Protein AF-A0A8T1S411-F1 (afdb_monomer_lite)

Foldseek 3Di:
DDPPDDPVNVVVCCCVPPVVVVVVVVVVVVVVVPVVDDDDADADDLDPVPQDPPDFDPDDPSFADPPHDLRHDATSVGRPPCPDPHDPDDDPDDDPPPPPPPDDPPPDPDDD

Organism: Chelydra serpentina (NCBI:txid8475)

Structure (mmCIF, N/CA/C/O backbone):
data_AF-A0A8T1S411-F1
#
_entry.id   AF-A0A8T1S411-F1
#
loop_
_atom_site.group_PDB
_atom_site.id
_atom_site.type_symbol
_atom_site.label_atom_id
_atom_site.label_alt_id
_atom_site.label_comp_id
_atom_site.label_asym_id
_atom_site.label_entity_id
_atom_site.label_seq_id
_atom_site.pdbx_PDB_ins_code
_atom_site.Cartn_x
_atom_site.Cartn_y
_atom_site.Cartn_z
_atom_site.occupancy
_atom_site.B_iso_or_equiv
_atom_site.auth_seq_id
_atom_site.auth_comp_id
_atom_site.auth_asym_id
_atom_site.auth_atom_id
_atom_site.pdbx_PDB_model_num
ATOM 1 N N . CYS A 1 1 ? 13.213 -10.543 -47.171 1.00 35.78 1 CYS A N 1
ATOM 2 C CA . CYS A 1 1 ? 14.130 -10.780 -46.036 1.00 35.78 1 CYS A CA 1
ATOM 3 C C . CYS A 1 1 ? 13.367 -10.570 -44.734 1.00 35.78 1 CYS A C 1
ATOM 5 O O . CYS A 1 1 ? 13.030 -9.434 -44.432 1.00 35.78 1 CYS A O 1
ATOM 7 N N 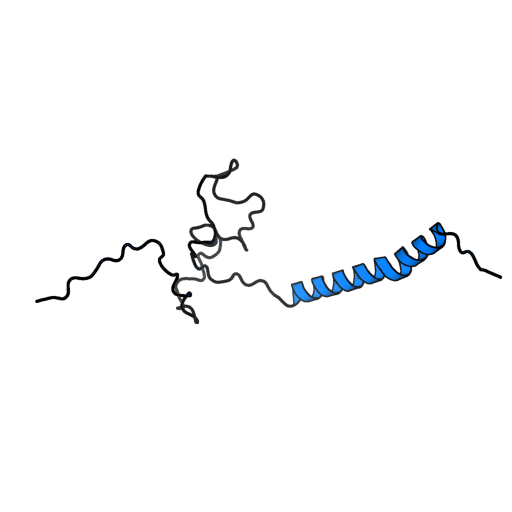. ALA A 1 2 ? 13.023 -11.633 -44.004 1.00 54.59 2 ALA A N 1
ATOM 8 C CA . ALA A 1 2 ? 12.451 -11.483 -42.668 1.00 54.59 2 ALA A CA 1
ATOM 9 C C . ALA A 1 2 ? 13.584 -11.110 -41.704 1.00 54.59 2 ALA A C 1
ATOM 11 O O . ALA A 1 2 ? 14.526 -11.881 -41.532 1.00 54.59 2 ALA A O 1
ATOM 12 N N . VAL A 1 3 ? 13.534 -9.915 -41.118 1.00 61.34 3 VAL A N 1
ATOM 13 C CA . VAL A 1 3 ? 14.487 -9.522 -40.075 1.00 61.34 3 VAL A CA 1
ATOM 14 C C . VAL A 1 3 ? 14.026 -10.171 -38.773 1.00 61.34 3 VAL A C 1
ATOM 16 O O . VAL A 1 3 ? 13.200 -9.621 -38.051 1.00 61.34 3 VAL A O 1
ATOM 19 N N . THR A 1 4 ? 14.527 -11.366 -38.467 1.00 63.50 4 THR A N 1
ATOM 20 C CA . THR A 1 4 ? 14.312 -11.996 -37.159 1.00 63.50 4 THR A CA 1
ATOM 21 C C . THR A 1 4 ? 15.244 -11.343 -36.143 1.00 63.50 4 THR A C 1
ATOM 23 O O . THR A 1 4 ? 16.381 -11.775 -35.945 1.00 63.50 4 THR A O 1
ATOM 26 N N . VAL A 1 5 ? 14.794 -10.260 -35.508 1.00 68.00 5 VAL A N 1
ATOM 27 C CA . VAL A 1 5 ? 15.472 -9.727 -34.321 1.00 68.00 5 VAL A CA 1
ATOM 28 C C . VAL A 1 5 ? 15.365 -10.785 -33.219 1.00 68.00 5 VAL A C 1
ATOM 30 O O . VAL A 1 5 ? 14.266 -11.251 -32.924 1.00 68.00 5 VAL A O 1
ATOM 33 N N . SER A 1 6 ? 16.497 -11.196 -32.634 1.00 83.56 6 SER A N 1
ATOM 34 C CA . SER A 1 6 ? 16.520 -12.162 -31.524 1.00 83.56 6 SER A CA 1
ATOM 35 C C . SER A 1 6 ? 15.521 -11.757 -30.438 1.00 83.56 6 SER A C 1
ATOM 37 O O . SER A 1 6 ? 15.495 -10.592 -30.034 1.00 83.56 6 SER A O 1
ATOM 39 N N . ALA A 1 7 ? 14.735 -12.715 -29.940 1.00 87.12 7 ALA A N 1
ATOM 40 C CA . ALA A 1 7 ? 13.715 -12.465 -28.924 1.00 87.12 7 ALA A CA 1
ATOM 41 C C . ALA A 1 7 ? 14.284 -11.700 -27.716 1.00 87.12 7 ALA A C 1
ATOM 43 O O . ALA A 1 7 ? 13.683 -10.730 -27.262 1.00 87.12 7 ALA A O 1
ATOM 44 N N . ALA A 1 8 ? 15.492 -12.049 -27.259 1.00 91.56 8 ALA A N 1
ATOM 45 C CA . ALA A 1 8 ? 16.168 -11.356 -26.161 1.00 91.56 8 ALA A CA 1
ATOM 46 C C . ALA A 1 8 ? 16.423 -9.866 -26.457 1.00 91.56 8 ALA A C 1
ATOM 48 O O . ALA A 1 8 ? 16.290 -9.019 -25.575 1.00 91.56 8 ALA A O 1
ATOM 49 N N . ARG A 1 9 ? 16.754 -9.525 -27.709 1.00 89.50 9 ARG A N 1
ATOM 50 C CA . ARG A 1 9 ? 16.954 -8.135 -28.138 1.00 89.50 9 ARG A CA 1
ATOM 51 C C . ARG A 1 9 ? 15.627 -7.378 -28.206 1.00 89.50 9 ARG A C 1
ATOM 53 O O . ARG A 1 9 ? 15.590 -6.229 -27.777 1.00 89.50 9 ARG A O 1
ATOM 60 N N . THR A 1 10 ? 14.550 -8.014 -28.665 1.00 93.00 10 THR A N 1
ATOM 61 C CA . THR A 1 10 ? 13.198 -7.429 -28.650 1.00 93.00 10 THR A CA 1
ATOM 62 C C . THR A 1 10 ? 12.735 -7.127 -27.225 1.00 93.00 10 THR A C 1
ATOM 64 O O . THR A 1 10 ? 12.356 -5.994 -26.941 1.00 93.00 10 THR A O 1
ATOM 67 N N . TRP A 1 11 ? 12.844 -8.089 -26.303 1.00 95.19 11 TRP A N 1
ATOM 68 C CA . TRP A 1 11 ? 12.473 -7.892 -24.896 1.00 95.19 11 TRP A CA 1
ATOM 69 C C . TRP A 1 11 ? 13.315 -6.818 -24.216 1.00 95.19 11 TRP A C 1
ATOM 71 O O . TRP A 1 11 ? 12.766 -5.974 -23.518 1.00 95.19 11 TRP A O 1
ATOM 81 N N . LYS A 1 12 ? 14.625 -6.771 -24.491 1.00 94.19 12 LYS A N 1
ATOM 82 C CA . LYS A 1 12 ? 15.493 -5.699 -23.993 1.00 94.19 12 LYS A CA 1
ATOM 83 C C . LYS A 1 12 ? 15.000 -4.321 -24.444 1.00 94.19 12 LYS A C 1
ATOM 85 O O . LYS A 1 12 ? 14.897 -3.418 -23.621 1.00 94.19 12 LYS A O 1
ATOM 90 N N . ILE A 1 13 ? 14.664 -4.160 -25.725 1.00 95.81 13 ILE A N 1
ATOM 91 C CA . ILE A 1 13 ? 14.150 -2.886 -26.250 1.00 95.81 13 ILE A CA 1
ATOM 92 C C . ILE A 1 13 ? 12.809 -2.534 -25.598 1.00 95.81 13 ILE A C 1
ATOM 94 O O . ILE A 1 13 ? 12.655 -1.418 -25.113 1.00 95.81 13 ILE A O 1
ATOM 98 N N . LEU A 1 14 ? 11.866 -3.476 -25.521 1.00 97.00 14 LEU A N 1
ATOM 99 C CA . LEU A 1 14 ? 10.563 -3.243 -24.892 1.00 97.00 14 LEU A CA 1
ATOM 100 C C . LEU A 1 14 ? 10.695 -2.855 -23.412 1.00 97.00 14 LEU A C 1
ATOM 102 O O . LEU A 1 14 ? 10.029 -1.924 -22.965 1.00 97.00 14 LEU A O 1
ATOM 106 N N . SER A 1 15 ? 11.585 -3.499 -22.655 1.00 97.00 15 SER A N 1
ATOM 107 C CA . SER A 1 15 ? 11.827 -3.140 -21.256 1.00 97.00 15 SER A CA 1
ATOM 108 C C . SER A 1 15 ? 12.339 -1.705 -21.110 1.00 97.00 15 SER A C 1
ATOM 110 O O . SER A 1 15 ? 11.808 -0.953 -20.296 1.00 97.00 15 SER A O 1
ATOM 112 N N . PHE A 1 16 ? 13.335 -1.303 -21.906 1.00 97.25 16 PHE A N 1
ATOM 113 C CA . PHE A 1 16 ? 13.962 0.017 -21.766 1.00 97.25 16 PHE A CA 1
ATOM 114 C C . PHE A 1 16 ? 13.168 1.162 -22.396 1.00 97.25 16 PHE A C 1
ATOM 116 O O . PHE A 1 16 ? 13.232 2.279 -21.895 1.00 97.25 16 PHE A O 1
ATOM 123 N N . VAL A 1 17 ? 12.432 0.904 -23.474 1.00 96.81 17 VAL A N 1
ATOM 124 C CA . VAL A 1 17 ? 11.747 1.953 -24.246 1.00 96.81 17 VAL A CA 1
ATOM 125 C C . VAL A 1 17 ? 10.259 2.036 -23.913 1.00 96.81 17 VAL A C 1
ATOM 127 O O . VAL A 1 17 ? 9.654 3.084 -24.108 1.00 96.81 17 VAL A O 1
ATOM 130 N N . VAL A 1 18 ? 9.662 0.965 -23.381 1.00 97.38 18 VAL A N 1
ATOM 131 C CA . VAL A 1 18 ? 8.225 0.931 -23.069 1.00 97.38 18 VAL A CA 1
ATOM 132 C C . VAL A 1 18 ? 7.984 0.739 -21.579 1.00 97.38 18 VAL A C 1
ATOM 134 O O . VAL A 1 18 ? 7.364 1.594 -20.954 1.00 97.38 18 VAL A O 1
ATOM 137 N N . ALA A 1 19 ? 8.490 -0.345 -20.983 1.00 98.06 19 ALA A N 1
ATOM 138 C CA . ALA A 1 19 ? 8.143 -0.687 -19.603 1.00 98.06 19 ALA A CA 1
ATOM 139 C C . ALA A 1 19 ? 8.684 0.333 -18.590 1.00 98.06 19 ALA A C 1
ATOM 141 O O . ALA A 1 19 ? 7.911 0.866 -17.799 1.00 98.06 19 ALA A O 1
ATOM 142 N N . LEU A 1 20 ? 9.987 0.642 -18.628 1.00 98.19 20 LEU A N 1
ATOM 143 C CA . LEU A 1 20 ? 10.586 1.600 -17.691 1.00 98.19 20 LEU A CA 1
ATOM 144 C C . LEU A 1 20 ? 10.007 3.018 -17.852 1.00 98.19 20 LEU A C 1
ATOM 146 O O . LEU A 1 20 ? 9.626 3.596 -16.833 1.00 98.19 20 LEU A O 1
ATOM 150 N N . PRO A 1 21 ? 9.842 3.570 -19.074 1.00 98.19 21 PRO A N 1
ATOM 151 C CA . PRO A 1 21 ? 9.156 4.850 -19.248 1.00 98.19 21 PRO A CA 1
ATOM 152 C C . PRO A 1 21 ? 7.697 4.813 -18.781 1.00 98.19 21 PRO A C 1
ATOM 154 O O . PRO A 1 21 ? 7.243 5.754 -18.137 1.00 98.19 21 PRO A O 1
ATOM 157 N N . GLY A 1 22 ? 6.975 3.716 -19.031 1.00 98.06 22 GLY A N 1
ATOM 158 C CA . GLY A 1 22 ? 5.600 3.538 -18.561 1.00 98.06 22 GLY A CA 1
ATOM 159 C C . GLY A 1 22 ? 5.492 3.572 -17.035 1.00 98.06 22 GLY A C 1
ATOM 160 O O . GLY A 1 22 ? 4.679 4.315 -16.491 1.00 98.06 22 GLY A O 1
ATOM 161 N N . VAL A 1 23 ? 6.361 2.838 -16.333 1.00 98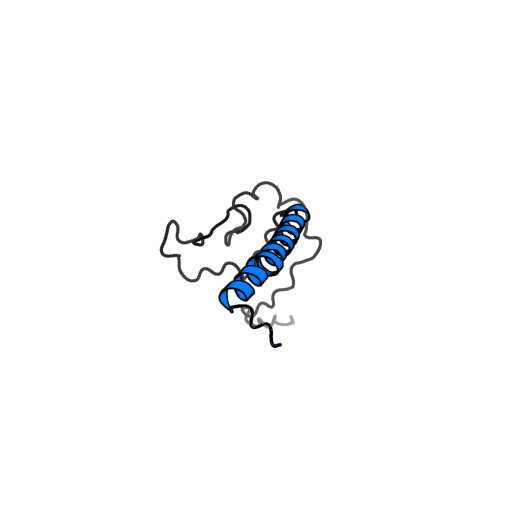.31 23 VAL A N 1
ATOM 162 C CA . VAL A 1 23 ? 6.427 2.863 -14.862 1.00 98.31 23 VAL A CA 1
ATOM 163 C C . VAL A 1 23 ? 6.795 4.256 -14.353 1.00 98.31 23 VAL A C 1
ATOM 165 O O . VAL A 1 23 ? 6.191 4.718 -13.387 1.00 98.31 23 VAL A O 1
ATOM 168 N N . ALA A 1 24 ? 7.732 4.950 -15.006 1.00 98.19 24 ALA A N 1
ATOM 169 C CA . ALA A 1 24 ? 8.122 6.305 -14.621 1.00 98.19 24 ALA A CA 1
ATOM 170 C C . ALA A 1 24 ? 6.951 7.297 -14.720 1.00 98.19 24 ALA A C 1
ATOM 172 O O . ALA A 1 24 ? 6.748 8.091 -13.804 1.00 98.19 24 ALA A O 1
ATOM 173 N N . ILE A 1 25 ? 6.140 7.216 -15.780 1.00 98.12 25 ILE A N 1
ATOM 174 C CA . ILE A 1 25 ? 4.941 8.053 -15.941 1.00 98.12 25 ILE A CA 1
ATOM 175 C C . ILE A 1 25 ? 3.912 7.745 -14.847 1.00 98.12 25 ILE A C 1
ATOM 177 O O . ILE A 1 25 ? 3.396 8.669 -14.219 1.00 98.12 25 ILE A O 1
ATOM 181 N N . CYS A 1 26 ? 3.636 6.465 -14.580 1.00 97.62 26 CYS A N 1
ATOM 182 C CA . CYS A 1 26 ? 2.707 6.071 -13.518 1.00 97.62 26 CYS A CA 1
ATOM 183 C C . CYS A 1 26 ? 3.184 6.540 -12.135 1.00 97.62 26 CYS A C 1
ATOM 185 O O . CYS A 1 26 ? 2.383 7.038 -11.348 1.00 97.62 26 CYS A O 1
ATOM 187 N N . MET A 1 27 ? 4.486 6.430 -11.853 1.00 98.12 27 MET A N 1
ATOM 188 C CA . MET A 1 27 ? 5.075 6.907 -10.601 1.00 98.12 27 MET A CA 1
ATOM 189 C C . MET A 1 27 ? 4.946 8.427 -10.469 1.00 98.12 27 MET A C 1
ATOM 191 O O . MET A 1 27 ? 4.556 8.913 -9.412 1.00 98.12 27 MET A O 1
ATOM 195 N N . LEU A 1 28 ? 5.216 9.178 -11.542 1.00 97.38 28 LEU A N 1
ATOM 196 C CA . LEU A 1 28 ? 5.054 10.631 -11.546 1.00 97.38 28 LEU A CA 1
ATOM 197 C C . LEU A 1 28 ? 3.593 11.035 -11.307 1.00 97.38 28 LEU A C 1
ATOM 199 O O . LEU A 1 28 ? 3.339 11.947 -10.527 1.00 97.38 28 LEU A O 1
ATOM 203 N N . ASN A 1 29 ? 2.631 10.351 -11.932 1.00 96.50 29 ASN A N 1
ATOM 204 C CA . ASN A 1 29 ? 1.210 10.603 -11.696 1.00 96.50 29 ASN A CA 1
ATOM 205 C C . ASN A 1 29 ? 0.821 10.355 -10.231 1.00 96.50 29 ASN A C 1
ATOM 207 O O . ASN A 1 29 ? 0.196 11.220 -9.621 1.00 96.50 29 ASN A O 1
ATOM 211 N N . ALA A 1 30 ? 1.229 9.218 -9.664 1.00 94.56 30 ALA A N 1
ATOM 212 C CA . ALA A 1 30 ? 0.970 8.904 -8.263 1.00 94.56 30 ALA A CA 1
ATOM 213 C C . ALA A 1 30 ? 1.605 9.943 -7.327 1.00 94.56 30 ALA A C 1
ATOM 215 O O . ALA A 1 30 ? 0.940 10.431 -6.418 1.00 94.56 30 ALA A O 1
ATOM 216 N N . TRP A 1 31 ? 2.854 10.340 -7.590 1.00 95.00 31 TRP A N 1
ATOM 217 C CA . TRP A 1 31 ? 3.567 11.340 -6.795 1.00 95.00 31 TRP A CA 1
ATOM 218 C C . TRP A 1 31 ? 2.886 12.713 -6.832 1.00 95.00 31 TRP A C 1
ATOM 220 O O . TRP A 1 31 ? 2.612 13.292 -5.785 1.00 95.00 31 TRP A O 1
ATOM 230 N N . LEU A 1 32 ? 2.522 13.201 -8.022 1.00 94.19 32 LEU A N 1
ATOM 231 C CA . LEU A 1 32 ? 1.760 14.445 -8.160 1.00 94.19 32 LEU A CA 1
ATOM 232 C C . LEU A 1 32 ? 0.419 14.364 -7.428 1.00 94.19 32 LEU A C 1
ATOM 234 O O . LEU A 1 32 ? -0.043 15.355 -6.864 1.00 94.19 32 LEU A O 1
ATOM 238 N N . GLN A 1 33 ? -0.214 13.189 -7.429 1.00 89.88 33 GLN A N 1
ATOM 239 C CA . GLN A 1 33 ? -1.495 13.030 -6.768 1.00 89.88 33 GLN A CA 1
ATOM 240 C C . GLN A 1 33 ? -1.384 13.034 -5.239 1.00 89.88 33 GLN A C 1
ATOM 242 O O . GLN A 1 33 ? -2.288 13.544 -4.577 1.00 89.88 33 GLN A O 1
ATOM 247 N N . MET A 1 34 ? -0.273 12.528 -4.698 1.00 87.19 34 MET A N 1
ATOM 248 C CA . MET A 1 34 ? 0.060 12.613 -3.275 1.00 87.19 34 MET A CA 1
ATOM 249 C C . MET A 1 34 ? 0.294 14.064 -2.830 1.00 87.19 34 MET A C 1
ATOM 251 O O . MET A 1 34 ? -0.268 14.477 -1.821 1.00 87.19 34 MET A O 1
ATOM 255 N N . GLU A 1 35 ? 1.050 14.858 -3.597 1.00 86.62 35 GLU A N 1
ATOM 256 C CA . GLU A 1 35 ? 1.300 16.280 -3.288 1.00 86.62 35 GLU A CA 1
ATOM 257 C C . GLU A 1 35 ? 0.011 17.125 -3.330 1.00 86.62 35 GLU A C 1
ATOM 259 O O . GLU A 1 35 ? -0.212 17.990 -2.484 1.00 86.62 35 GLU A O 1
ATOM 264 N N . ASN A 1 36 ? -0.880 16.850 -4.289 1.00 84.06 36 ASN A N 1
ATOM 265 C CA . ASN A 1 36 ? -2.125 17.605 -4.478 1.00 84.06 36 ASN A CA 1
ATOM 266 C C . ASN A 1 36 ? -3.253 17.226 -3.500 1.00 84.06 36 ASN A C 1
ATOM 268 O O . ASN A 1 36 ? -4.272 17.919 -3.433 1.00 84.06 36 ASN A O 1
ATOM 272 N N . HIS A 1 37 ? -3.108 16.133 -2.751 1.00 73.69 37 HIS A N 1
ATOM 273 C CA . HIS A 1 37 ? -4.074 15.693 -1.747 1.00 73.69 37 HIS A CA 1
ATOM 274 C C . HIS A 1 37 ? -3.427 15.688 -0.362 1.00 73.69 37 HIS A C 1
ATOM 276 O O . HIS A 1 37 ? -3.123 14.618 0.167 1.00 73.69 37 HIS A O 1
ATOM 282 N N . PRO A 1 38 ? -3.238 16.870 0.263 1.00 67.88 38 PRO A N 1
ATOM 283 C CA . PRO A 1 38 ? -2.780 16.922 1.640 1.00 67.88 38 PRO A CA 1
ATOM 284 C C . PRO A 1 38 ? -3.771 16.147 2.513 1.00 67.88 38 PRO A C 1
ATOM 286 O O . PRO A 1 38 ? -4.941 16.523 2.630 1.00 67.88 38 PRO A O 1
ATOM 289 N N . HIS A 1 39 ? -3.304 15.041 3.093 1.00 67.44 39 HIS A N 1
ATOM 290 C CA . HIS A 1 39 ? -4.093 14.167 3.954 1.00 67.44 39 HIS A CA 1
ATOM 291 C C . HIS A 1 39 ? -4.463 14.903 5.244 1.00 67.44 39 HIS A C 1
ATOM 293 O O . HIS A 1 39 ? -3.770 14.803 6.254 1.00 67.44 39 HIS A O 1
ATOM 299 N N . LYS A 1 40 ? -5.563 15.658 5.219 1.00 69.31 40 LYS A N 1
ATOM 300 C CA . LYS A 1 40 ? -6.206 16.118 6.447 1.00 69.31 40 LYS A CA 1
ATOM 301 C C . LYS A 1 40 ? -6.912 14.919 7.082 1.00 69.31 40 LYS A C 1
ATOM 303 O O . LYS A 1 40 ? -7.696 14.276 6.380 1.00 69.31 40 LYS A O 1
ATOM 308 N N . PRO A 1 41 ? -6.646 14.606 8.362 1.00 69.81 41 PRO A N 1
ATOM 309 C CA . PRO A 1 41 ? -7.428 13.613 9.079 1.00 69.81 41 PRO A CA 1
ATOM 310 C C . PRO A 1 41 ? -8.903 14.002 9.010 1.00 69.81 41 PRO A C 1
ATOM 312 O O . PRO A 1 41 ? -9.271 15.141 9.302 1.00 69.81 41 PRO A O 1
ATOM 315 N N . GLU A 1 42 ? -9.727 13.070 8.555 1.00 77.19 42 GLU A N 1
ATOM 316 C CA . GLU A 1 42 ? -11.174 13.220 8.580 1.00 77.19 42 GLU A CA 1
ATOM 317 C C . GLU A 1 42 ? -11.680 13.231 10.028 1.00 77.19 42 GLU A C 1
ATOM 319 O O . GLU A 1 42 ? -11.042 12.692 10.934 1.00 77.19 42 GLU A O 1
ATOM 324 N N . GLU A 1 43 ? -12.825 13.868 10.267 1.00 81.81 43 GLU A N 1
ATOM 325 C CA . GLU A 1 43 ? -13.441 13.853 11.592 1.00 81.81 43 GLU A CA 1
ATOM 326 C C . GLU A 1 43 ? -13.814 12.415 11.978 1.00 81.81 43 GLU A C 1
ATOM 328 O O . GLU A 1 43 ? -14.359 11.645 11.179 1.00 81.81 43 GLU A O 1
ATOM 333 N N . PHE A 1 44 ? -13.521 12.030 13.219 1.00 84.81 44 PHE A N 1
ATOM 334 C CA . PHE A 1 44 ? -13.815 10.682 13.679 1.00 84.81 44 PHE A CA 1
ATOM 335 C C . PHE A 1 44 ? -15.320 10.472 13.884 1.00 84.81 44 PHE A C 1
ATOM 337 O O . PHE A 1 44 ? -15.907 10.987 14.833 1.00 84.81 44 PHE A O 1
ATOM 344 N N . VAL A 1 45 ? -15.925 9.618 13.054 1.00 86.75 45 VAL A N 1
ATOM 345 C CA . VAL A 1 45 ? -17.299 9.131 13.244 1.00 86.75 45 VAL A CA 1
ATOM 346 C C . VAL A 1 45 ? -17.276 7.643 13.637 1.00 86.75 45 VAL A C 1
ATOM 348 O O . VAL A 1 45 ? -16.783 6.812 12.860 1.00 86.75 45 VAL A O 1
ATOM 351 N N . PRO A 1 46 ? -17.817 7.257 14.813 1.00 87.94 46 PRO A N 1
ATOM 352 C CA . PRO A 1 46 ? -17.777 5.882 15.313 1.00 87.94 46 PRO A CA 1
ATOM 353 C C . PRO A 1 46 ? -18.829 4.991 14.633 1.00 87.94 46 PRO A C 1
ATOM 355 O O . PRO A 1 46 ? -19.831 4.591 15.222 1.00 87.94 46 PRO A O 1
ATOM 358 N N . TYR A 1 47 ? -18.613 4.661 13.362 1.00 85.19 47 TYR A N 1
ATOM 359 C CA . TYR A 1 47 ? -19.483 3.745 12.630 1.00 85.19 47 TYR A CA 1
ATOM 360 C C . TYR A 1 47 ? -19.382 2.309 13.169 1.00 85.19 47 TYR A C 1
ATOM 362 O O . TYR A 1 47 ? -18.306 1.719 13.153 1.00 85.19 47 TYR A O 1
ATOM 370 N N . HIS A 1 48 ? -20.517 1.692 13.524 1.00 87.00 48 HIS A N 1
ATOM 371 C CA . HIS A 1 48 ? -20.557 0.331 14.091 1.00 87.00 48 HIS A CA 1
ATOM 372 C C . HIS A 1 48 ? -19.986 -0.786 13.197 1.00 87.00 48 HIS A C 1
ATOM 374 O O . HIS A 1 48 ? -19.604 -1.839 13.700 1.00 87.00 48 HIS A O 1
ATOM 380 N N . HIS A 1 49 ? -19.946 -0.585 11.878 1.00 89.44 49 HIS A N 1
ATOM 381 C CA . HIS A 1 49 ? -19.407 -1.566 10.930 1.00 89.44 49 HIS A CA 1
ATOM 382 C C . HIS A 1 49 ? -17.901 -1.392 10.667 1.00 89.44 49 HIS A C 1
ATOM 384 O O . HIS A 1 49 ? -17.297 -2.225 9.996 1.00 89.44 49 HIS A O 1
ATOM 390 N N . LEU A 1 50 ? -17.286 -0.319 11.172 1.00 91.25 50 LEU A N 1
ATOM 391 C CA . LEU A 1 50 ? -15.846 -0.090 11.088 1.00 91.25 50 LEU A CA 1
ATOM 392 C C . LEU A 1 50 ? -15.187 -0.432 12.425 1.00 91.25 50 LEU A C 1
ATOM 394 O O . LEU A 1 50 ? -15.835 -0.435 13.466 1.00 91.25 50 LEU A O 1
ATOM 398 N N . ARG A 1 51 ? -13.873 -0.693 12.400 1.00 92.00 51 ARG A N 1
ATOM 399 C CA . ARG A 1 51 ? -13.045 -0.883 13.613 1.00 92.00 51 ARG A CA 1
ATOM 400 C C . ARG A 1 51 ? -13.586 -1.965 14.556 1.00 92.00 51 ARG A C 1
ATOM 402 O O . ARG A 1 51 ? -13.430 -1.882 15.769 1.00 92.00 51 ARG A O 1
ATOM 409 N N . ILE A 1 52 ? -14.187 -3.006 13.985 1.00 91.94 52 ILE A N 1
ATOM 410 C CA . ILE A 1 52 ? -14.721 -4.142 14.734 1.00 91.94 52 ILE A CA 1
ATOM 411 C C . ILE A 1 52 ? -13.579 -4.833 15.496 1.00 91.94 52 ILE A C 1
ATOM 413 O O . ILE A 1 52 ? -12.500 -5.087 14.947 1.00 91.94 52 ILE A O 1
ATOM 417 N N . ARG A 1 53 ? -13.834 -5.135 16.772 1.00 92.00 53 ARG A N 1
ATOM 418 C CA . ARG A 1 53 ? -12.939 -5.858 17.683 1.00 92.00 53 ARG A CA 1
ATOM 419 C C . ARG A 1 53 ? -13.742 -6.929 18.422 1.00 92.00 53 ARG A C 1
ATOM 421 O O . ARG A 1 53 ? -14.245 -6.695 19.511 1.00 92.00 53 ARG A O 1
ATOM 428 N N . THR A 1 54 ? -13.914 -8.099 17.809 1.00 93.56 54 THR A N 1
ATOM 429 C CA . THR A 1 54 ? -14.587 -9.248 18.454 1.00 93.56 54 THR A CA 1
ATOM 430 C C . THR A 1 54 ? -13.648 -10.038 19.365 1.00 93.56 54 THR A C 1
ATOM 432 O O . THR A 1 54 ? -14.086 -10.631 20.345 1.00 93.56 54 THR A O 1
ATOM 435 N N . LYS A 1 55 ? -12.349 -10.035 19.049 1.00 93.69 55 LYS A N 1
ATOM 436 C CA . LYS A 1 55 ? -11.262 -10.616 19.839 1.00 93.69 55 LYS A CA 1
ATOM 437 C C . LYS A 1 55 ? -10.045 -9.695 19.746 1.00 93.69 55 LYS A C 1
ATOM 439 O O . LYS A 1 55 ? -9.812 -9.100 18.695 1.00 93.69 55 LYS A O 1
ATOM 444 N N . ALA A 1 56 ? -9.279 -9.607 20.830 1.00 94.94 56 ALA A N 1
ATOM 445 C CA . ALA A 1 56 ? -8.002 -8.903 20.849 1.00 94.94 56 ALA A CA 1
ATOM 446 C C . ALA A 1 56 ? -7.003 -9.511 19.845 1.00 94.94 56 ALA A C 1
ATOM 448 O O . ALA A 1 56 ? -6.962 -10.734 19.655 1.00 94.94 56 ALA A O 1
ATOM 449 N N . PHE A 1 57 ? -6.190 -8.662 19.216 1.00 95.88 57 PHE A N 1
ATOM 450 C CA . PHE A 1 57 ? -5.086 -9.108 18.369 1.00 95.88 57 PHE A CA 1
ATOM 451 C C . PHE A 1 57 ? -4.010 -9.843 19.190 1.00 95.88 57 PHE A C 1
ATOM 453 O O . PHE A 1 57 ? -3.792 -9.509 20.354 1.00 95.88 57 PHE A O 1
ATOM 460 N N . PRO A 1 58 ? -3.303 -10.829 18.609 1.00 96.25 58 PRO A N 1
ATOM 461 C CA . PRO A 1 58 ? -2.261 -11.589 19.301 1.00 96.25 58 PRO A CA 1
ATOM 462 C C . PRO A 1 58 ? -0.909 -10.844 19.371 1.00 96.25 58 PRO A C 1
ATOM 464 O O . PRO A 1 58 ? 0.142 -11.466 19.241 1.00 96.25 58 PRO A O 1
ATOM 467 N N . TRP A 1 59 ? -0.914 -9.519 19.535 1.00 94.56 59 TRP A N 1
ATOM 468 C CA . TRP A 1 59 ? 0.291 -8.700 19.706 1.00 94.56 59 TRP A CA 1
ATOM 469 C C . TRP A 1 59 ? -0.007 -7.436 20.516 1.00 94.56 59 TRP A C 1
ATOM 471 O O . TRP A 1 59 ? -1.150 -6.979 20.570 1.00 94.56 59 TRP A O 1
ATOM 481 N N . ALA A 1 60 ? 1.050 -6.860 21.097 1.00 93.44 60 ALA A N 1
ATOM 482 C CA . ALA A 1 60 ? 1.024 -5.605 21.849 1.00 93.44 60 ALA A CA 1
ATOM 483 C C . ALA A 1 60 ? -0.155 -5.523 22.843 1.00 93.44 60 ALA A C 1
ATOM 485 O O . ALA A 1 60 ? -0.262 -6.361 23.734 1.00 93.44 60 ALA A O 1
ATOM 486 N N . ASP A 1 61 ? -1.026 -4.525 22.694 1.00 93.19 61 ASP A N 1
ATOM 487 C CA . ASP A 1 61 ? -2.191 -4.270 23.547 1.00 93.19 61 ASP A CA 1
ATOM 488 C C . ASP A 1 61 ? -3.488 -4.928 23.040 1.00 93.19 61 ASP A C 1
ATOM 490 O O . ASP A 1 61 ? -4.557 -4.762 23.628 1.00 93.19 61 ASP A O 1
ATOM 494 N N . GLY A 1 62 ? -3.415 -5.649 21.921 1.00 94.94 62 GLY A N 1
ATOM 495 C CA . GLY A 1 62 ? -4.553 -6.315 21.306 1.00 94.94 62 GLY A CA 1
ATOM 496 C C . GLY A 1 62 ? -5.558 -5.395 20.604 1.00 94.94 62 GLY A C 1
ATOM 497 O O . GLY A 1 62 ? -6.546 -5.908 20.071 1.00 94.94 62 GLY A O 1
ATOM 498 N N . ASN A 1 63 ? -5.334 -4.078 20.558 1.00 94.62 63 ASN A N 1
ATOM 499 C CA . ASN A 1 63 ? -6.279 -3.107 19.991 1.00 94.62 63 ASN A CA 1
ATOM 500 C C . ASN A 1 63 ? -5.782 -2.466 18.680 1.00 94.62 63 ASN A C 1
ATOM 502 O O . ASN A 1 63 ? -6.587 -2.155 17.787 1.00 94.62 63 ASN A O 1
ATOM 506 N N . HIS A 1 64 ? -4.464 -2.339 18.526 1.00 95.38 64 HIS A N 1
ATOM 507 C CA . HIS A 1 64 ? -3.816 -1.787 17.335 1.00 95.38 64 HIS A CA 1
ATOM 508 C C . HIS A 1 64 ? -3.612 -2.849 16.250 1.00 95.38 64 HIS A C 1
ATOM 510 O O . HIS A 1 64 ? -3.187 -3.971 16.524 1.00 95.38 64 HIS A O 1
ATOM 516 N N . SER A 1 65 ? -3.895 -2.507 14.991 1.00 93.50 65 SER A N 1
ATOM 517 C CA . SER A 1 65 ? -3.601 -3.392 13.855 1.00 93.50 65 SER A CA 1
ATOM 518 C C . SER A 1 65 ? -2.092 -3.528 13.616 1.00 93.50 65 SER A C 1
ATOM 520 O O . SER A 1 65 ? -1.331 -2.653 14.009 1.00 93.50 65 SER A O 1
ATOM 522 N N . LEU A 1 66 ? -1.656 -4.565 12.892 1.00 95.12 66 LEU A N 1
ATOM 523 C CA . LEU A 1 66 ? -0.234 -4.787 12.590 1.00 95.12 66 LEU A CA 1
ATOM 524 C C . LEU A 1 66 ? 0.434 -3.595 11.875 1.00 95.12 66 LEU A C 1
ATOM 526 O O . LEU A 1 66 ? 1.557 -3.230 12.201 1.00 95.12 66 LEU A O 1
ATOM 530 N N . PHE A 1 67 ? -0.274 -2.968 10.931 1.00 95.56 67 PHE A N 1
ATOM 531 C CA . PHE A 1 67 ? 0.162 -1.753 10.234 1.00 95.56 67 PHE A CA 1
ATOM 532 C C . PHE A 1 67 ? -0.622 -0.538 10.740 1.00 95.56 67 PHE A C 1
ATOM 534 O O . PHE A 1 67 ? -1.361 0.109 9.997 1.00 95.56 67 PHE A O 1
ATOM 541 N N . HIS A 1 68 ? -0.542 -0.284 12.047 1.00 94.31 68 HIS A N 1
ATOM 542 C CA . HIS A 1 68 ? -1.179 0.879 12.659 1.00 94.31 68 HIS A CA 1
ATOM 543 C C . HIS A 1 68 ? -0.396 2.166 12.377 1.00 94.31 68 HIS A C 1
ATOM 545 O O . HIS A 1 68 ? 0.801 2.233 12.640 1.00 94.31 68 HIS A O 1
ATOM 551 N N . ASN A 1 69 ? -1.088 3.187 11.872 1.00 91.56 69 ASN A N 1
ATOM 552 C CA . ASN A 1 69 ? -0.569 4.541 11.722 1.00 91.56 69 ASN A CA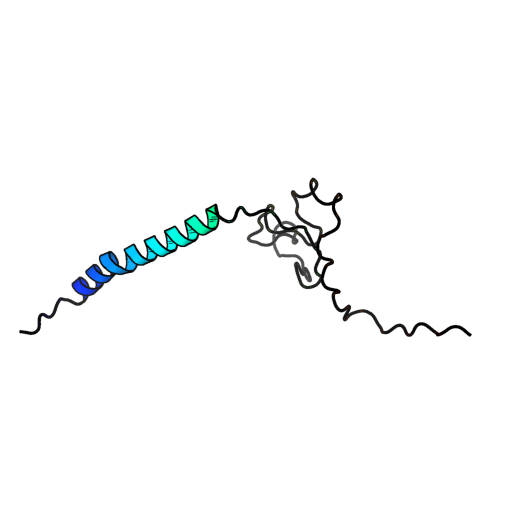 1
ATOM 553 C C . ASN A 1 69 ? -1.407 5.491 12.601 1.00 91.56 69 ASN A C 1
ATOM 555 O O . ASN A 1 69 ? -2.563 5.737 12.242 1.00 91.56 69 ASN A O 1
ATOM 559 N N . PRO A 1 70 ? -0.852 6.046 13.699 1.00 89.81 70 PRO A N 1
ATOM 560 C CA . PRO A 1 70 ? -1.582 6.920 14.627 1.00 89.81 70 PRO A CA 1
ATOM 561 C C . PRO A 1 70 ? -2.253 8.135 13.967 1.00 89.81 70 PRO A C 1
ATOM 563 O O . PRO A 1 70 ? -3.305 8.587 14.419 1.00 89.81 70 PRO A O 1
ATOM 566 N N . HIS A 1 71 ? -1.681 8.630 12.864 1.00 83.44 71 HIS A N 1
ATOM 567 C CA . HIS A 1 71 ? -2.181 9.803 12.146 1.00 83.44 71 HIS A CA 1
ATOM 568 C C . HIS A 1 71 ? -3.420 9.506 11.283 1.00 83.44 71 HIS A C 1
ATOM 570 O O . HIS A 1 71 ? -4.263 10.376 11.081 1.00 83.44 71 HIS A O 1
ATOM 576 N N . THR A 1 72 ? -3.548 8.288 10.744 1.00 86.25 72 THR A N 1
ATOM 577 C CA . THR A 1 72 ? -4.599 7.954 9.758 1.00 86.25 72 THR A CA 1
ATOM 578 C C . THR A 1 72 ? -5.587 6.902 10.238 1.00 86.25 72 THR A C 1
ATOM 580 O O . THR A 1 72 ? -6.704 6.849 9.729 1.00 86.25 72 THR A O 1
ATOM 583 N N . ASN A 1 73 ? -5.212 6.073 11.213 1.00 91.06 73 ASN A N 1
ATOM 584 C CA . ASN A 1 73 ? -5.984 4.908 11.627 1.00 91.06 73 ASN A CA 1
ATOM 585 C C . ASN A 1 73 ? -6.533 5.135 13.041 1.00 91.06 73 ASN A C 1
ATOM 587 O O . ASN A 1 73 ? -5.831 4.869 14.010 1.00 91.06 73 ASN A O 1
ATOM 591 N N . PRO A 1 74 ? -7.784 5.591 13.208 1.00 91.06 74 PRO A N 1
ATOM 592 C CA . PRO A 1 74 ? -8.319 5.783 14.542 1.00 91.06 74 PRO A CA 1
ATOM 593 C C . PRO A 1 74 ? -8.754 4.454 15.159 1.00 91.06 74 PRO A C 1
ATOM 595 O O . PRO A 1 74 ? -9.258 3.550 14.474 1.00 91.06 74 PRO A O 1
ATOM 598 N N . LEU A 1 75 ? -8.600 4.376 16.475 1.00 92.19 75 LEU A N 1
ATOM 599 C CA . LEU A 1 75 ? -9.089 3.301 17.324 1.00 92.19 75 LEU A CA 1
ATOM 600 C C . LEU A 1 75 ? -10.624 3.338 17.419 1.00 92.19 75 LEU A C 1
ATOM 602 O O . LEU A 1 75 ? -11.250 4.316 16.998 1.00 92.19 75 LEU A O 1
ATOM 606 N N . PRO A 1 76 ? -11.270 2.307 17.999 1.00 90.38 76 PRO A N 1
ATOM 607 C CA . PRO A 1 76 ? -12.710 2.349 18.268 1.00 90.38 76 PRO A CA 1
ATOM 608 C C . PRO A 1 76 ? -13.159 3.579 19.079 1.00 90.38 76 PRO A C 1
ATOM 610 O O . PRO A 1 76 ? -14.320 3.967 19.003 1.00 90.38 76 PRO A O 1
ATOM 613 N N . THR A 1 77 ? -12.241 4.198 19.829 1.00 88.06 77 THR A N 1
ATOM 614 C CA . THR A 1 77 ? -12.464 5.388 20.661 1.00 88.06 77 THR A CA 1
ATOM 615 C C . THR A 1 77 ? -12.093 6.715 19.991 1.00 88.06 77 THR A C 1
ATOM 617 O O . THR A 1 77 ? -12.377 7.758 20.571 1.00 88.06 77 THR A O 1
ATOM 620 N N . GLY A 1 78 ? -11.465 6.708 18.810 1.00 88.31 78 GLY A N 1
ATOM 621 C CA . GLY A 1 78 ? -11.013 7.921 18.119 1.00 88.31 78 GLY A CA 1
ATOM 622 C C . GLY A 1 78 ? -9.557 7.882 17.658 1.00 88.31 78 GLY A C 1
ATOM 623 O O . GLY A 1 78 ? -8.867 6.873 17.805 1.00 88.31 78 GLY A O 1
ATOM 624 N N . TYR A 1 79 ? -9.093 8.988 17.071 1.00 89.31 79 TYR A N 1
ATOM 625 C CA . TYR A 1 79 ? -7.677 9.195 16.747 1.00 89.31 79 TYR A CA 1
ATOM 626 C C . TYR A 1 79 ? -6.870 9.455 18.019 1.00 89.31 79 TYR A C 1
ATOM 628 O O . TYR A 1 79 ? -7.326 10.162 18.915 1.00 89.31 79 TYR A O 1
ATOM 636 N N . GLU A 1 80 ? -5.643 8.950 18.062 1.00 84.56 80 GLU A N 1
ATOM 637 C CA . GLU A 1 80 ? -4.746 9.129 19.210 1.00 84.56 80 GLU A CA 1
ATOM 638 C C . GLU A 1 80 ? -4.238 10.573 19.340 1.00 84.56 80 GLU A C 1
ATOM 640 O O . GLU A 1 80 ? -4.089 11.088 20.447 1.00 84.56 80 GLU A O 1
ATOM 645 N N . GLU A 1 81 ? -4.040 11.266 18.216 1.00 74.19 81 GLU A N 1
ATOM 646 C CA . GLU A 1 81 ? -3.501 12.632 18.188 1.00 74.19 81 GLU A CA 1
ATOM 647 C C . GLU A 1 81 ? -4.585 13.726 18.116 1.00 74.19 81 GLU A C 1
ATOM 649 O O . GLU A 1 81 ? -4.300 14.902 18.348 1.00 74.19 81 GLU A O 1
ATOM 654 N N . ALA A 1 82 ? -5.849 13.366 17.849 1.00 59.25 82 ALA A N 1
ATOM 655 C CA . ALA A 1 82 ? -6.931 14.330 17.597 1.00 59.25 82 ALA A CA 1
ATOM 656 C C . ALA A 1 82 ? -7.579 14.926 18.857 1.00 59.25 82 ALA A C 1
ATOM 658 O O . ALA A 1 82 ? -8.632 15.557 18.772 1.00 59.25 82 ALA A O 1
ATOM 659 N N . SER A 1 83 ? -6.933 14.833 20.021 1.00 48.53 83 SER A N 1
ATOM 660 C CA . SER A 1 83 ? -7.383 15.490 21.259 1.00 48.53 83 SER A CA 1
ATOM 661 C C . SER A 1 83 ? -7.409 17.032 21.195 1.00 48.53 83 SER A C 1
ATOM 663 O O . SER A 1 83 ? -7.655 17.679 22.210 1.00 48.53 83 SER A O 1
ATOM 665 N N . LYS A 1 84 ? -7.186 17.652 20.025 1.00 49.59 84 LYS A N 1
ATOM 666 C CA . LYS A 1 84 ? -7.133 19.114 19.858 1.00 49.59 84 LYS A CA 1
ATOM 667 C C . LYS A 1 84 ? -8.133 19.725 18.867 1.00 49.59 84 LYS A C 1
ATOM 669 O O . LYS A 1 84 ? -8.244 20.944 18.860 1.00 49.59 84 LYS A O 1
ATOM 674 N N . VAL A 1 85 ? -8.873 18.955 18.060 1.00 50.19 85 VAL A N 1
ATOM 675 C CA . VAL A 1 85 ? -9.791 19.524 17.043 1.00 50.19 85 VAL A CA 1
ATOM 676 C C . VAL A 1 85 ? -11.018 18.625 16.858 1.00 50.19 85 VAL A C 1
ATOM 678 O O . VAL A 1 85 ? -11.112 17.891 15.883 1.00 50.19 85 VAL A O 1
ATOM 681 N N . GLY A 1 86 ? -11.950 18.623 17.813 1.00 49.78 86 GLY A N 1
ATOM 682 C CA . GLY A 1 86 ? -13.138 17.764 17.681 1.00 49.78 86 GLY A CA 1
ATOM 683 C C . GLY A 1 86 ? -14.273 17.974 18.678 1.00 49.78 86 GLY A C 1
ATOM 684 O O . GLY A 1 86 ? -15.131 17.108 18.78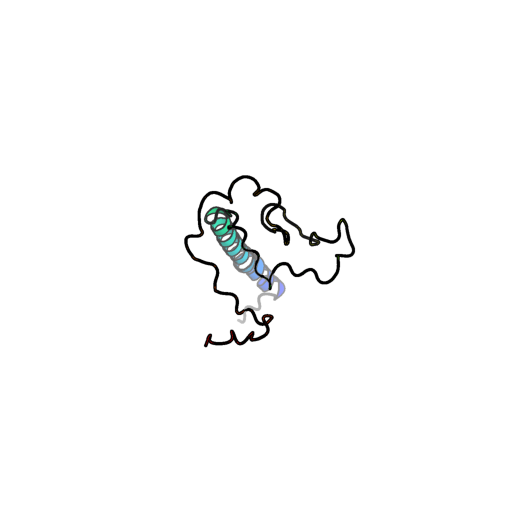6 1.00 49.78 86 GLY A O 1
ATOM 685 N N . ILE A 1 87 ? -14.297 19.084 19.425 1.00 52.06 87 ILE A N 1
ATOM 686 C CA . ILE A 1 87 ? -15.454 19.418 20.283 1.00 52.06 87 ILE A CA 1
ATOM 687 C C . ILE A 1 87 ? -16.180 20.689 19.796 1.00 52.06 87 ILE A C 1
ATOM 689 O O . ILE A 1 87 ? -17.272 20.982 20.268 1.00 52.06 87 ILE A O 1
ATOM 693 N N . THR A 1 88 ? -15.640 21.442 18.830 1.00 50.25 88 THR A N 1
ATOM 694 C CA . THR A 1 88 ? -16.134 22.803 18.548 1.00 50.25 88 THR A CA 1
ATOM 695 C C . THR A 1 88 ? -17.005 23.012 17.316 1.00 50.25 88 THR A C 1
ATOM 697 O O . THR A 1 88 ? -17.591 24.087 17.244 1.00 50.25 88 THR A O 1
ATOM 700 N N . GLU A 1 89 ? -17.190 22.060 16.397 1.00 50.38 89 GLU A N 1
ATOM 701 C CA . GLU A 1 89 ? -18.104 22.294 15.264 1.00 50.38 89 GLU A CA 1
ATOM 702 C C . GLU A 1 89 ? -19.012 21.091 14.980 1.00 50.38 89 GLU A C 1
ATOM 704 O O . GLU A 1 89 ? -18.525 19.967 14.877 1.00 50.38 89 GLU A O 1
ATOM 709 N N . PRO A 1 90 ? -20.342 21.297 14.884 1.00 56.00 90 PRO A N 1
ATOM 710 C CA . PRO A 1 90 ? -21.257 20.248 14.466 1.00 56.00 90 PRO A CA 1
ATOM 711 C C . PRO A 1 90 ? -20.973 19.870 13.003 1.00 56.00 90 PRO A C 1
ATOM 713 O O . PRO A 1 90 ? -20.737 20.759 12.179 1.00 56.00 90 PRO A O 1
ATOM 716 N N . PRO A 1 91 ? -21.033 18.576 12.649 1.00 58.38 91 PRO A N 1
ATOM 717 C CA . PRO A 1 91 ? -20.674 18.124 11.315 1.00 58.38 91 PRO A CA 1
ATOM 718 C C . PRO A 1 91 ? -21.608 18.749 10.271 1.00 58.38 91 PRO A C 1
ATOM 720 O O . PRO A 1 91 ? -22.833 18.713 10.415 1.00 58.38 91 PRO A O 1
ATOM 723 N N . ALA A 1 92 ? -21.032 19.286 9.189 1.00 62.09 92 ALA A N 1
ATOM 724 C CA . ALA A 1 92 ? -21.772 19.903 8.079 1.00 62.09 92 ALA A CA 1
ATOM 725 C C . ALA A 1 92 ? -22.788 18.946 7.424 1.00 62.09 92 ALA A C 1
ATOM 727 O O . ALA A 1 92 ? -23.746 19.390 6.795 1.00 62.09 92 ALA A O 1
ATOM 728 N N . ASN A 1 93 ? -22.594 17.635 7.601 1.00 56.47 93 ASN A N 1
ATOM 729 C CA . ASN A 1 93 ? -23.553 16.604 7.244 1.00 56.47 93 ASN A CA 1
ATOM 730 C C . ASN A 1 93 ? -23.790 15.686 8.448 1.00 56.47 93 ASN A C 1
ATOM 732 O O . ASN A 1 93 ? -22.826 15.124 8.973 1.00 56.47 93 ASN A O 1
ATOM 736 N N . PRO A 1 94 ? -25.045 15.471 8.877 1.00 62.69 94 PRO A N 1
ATOM 737 C CA . PRO A 1 94 ? -25.321 14.476 9.898 1.00 62.69 94 PRO A CA 1
ATOM 738 C C . PRO A 1 94 ? -24.871 13.097 9.392 1.00 62.69 94 PRO A C 1
ATOM 740 O O . PRO A 1 94 ? -25.076 12.792 8.208 1.00 62.69 94 PRO A O 1
ATOM 743 N N . PRO A 1 95 ? -24.289 12.242 10.25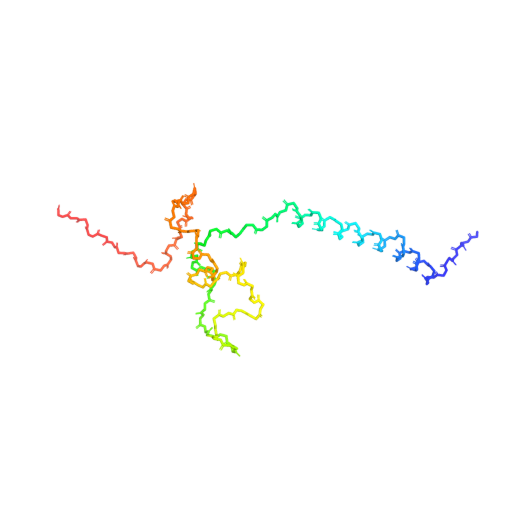6 1.00 65.88 95 PRO A N 1
ATOM 744 C CA . PRO A 1 95 ? -23.967 10.883 9.860 1.00 65.88 95 PRO A CA 1
ATOM 745 C C . PRO A 1 95 ? -25.239 10.217 9.317 1.00 65.88 95 PRO A C 1
ATOM 747 O O . PRO A 1 95 ? -26.333 10.458 9.851 1.00 65.88 95 PRO A O 1
ATOM 750 N N . PRO A 1 96 ? -25.137 9.388 8.260 1.00 63.31 96 PRO A N 1
ATOM 751 C CA . PRO A 1 96 ? -26.280 8.636 7.770 1.00 63.31 96 PRO A CA 1
ATOM 752 C C . PRO A 1 96 ? -26.937 7.944 8.959 1.00 63.31 96 PRO A C 1
ATOM 754 O O . PRO A 1 96 ? -26.232 7.303 9.742 1.00 63.31 96 PRO A O 1
ATOM 757 N N . ARG A 1 97 ? -28.264 8.082 9.115 1.00 65.94 97 ARG A N 1
ATOM 758 C CA . ARG A 1 97 ? -29.013 7.340 10.139 1.00 65.94 97 ARG A CA 1
ATOM 759 C C . ARG A 1 97 ? -28.677 5.867 9.961 1.00 65.94 97 ARG A C 1
ATOM 761 O O . ARG A 1 97 ? -29.193 5.223 9.046 1.00 65.94 97 ARG A O 1
ATOM 768 N N . GLN A 1 98 ? -27.783 5.350 10.800 1.00 62.12 98 GLN A N 1
ATOM 769 C CA . GLN A 1 98 ? -27.467 3.939 10.784 1.00 62.12 98 GLN A CA 1
ATOM 770 C C . GLN A 1 98 ? -28.768 3.241 11.149 1.00 62.12 98 GLN A C 1
ATOM 772 O O . GLN A 1 98 ? -29.355 3.518 12.195 1.00 62.12 98 GLN A O 1
ATOM 777 N N . ARG A 1 99 ? -29.278 2.412 10.231 1.00 56.00 99 ARG A N 1
ATOM 778 C CA . ARG A 1 99 ? -30.403 1.540 10.546 1.00 56.00 99 ARG A CA 1
ATOM 779 C C . ARG A 1 99 ? -29.952 0.705 11.732 1.00 56.00 99 ARG A C 1
ATOM 781 O O . ARG A 1 99 ? -29.039 -0.111 11.610 1.00 56.00 99 ARG A O 1
ATOM 788 N N . ASP A 1 100 ? -30.563 0.980 12.869 1.00 58.16 100 ASP A N 1
ATOM 789 C CA . ASP A 1 100 ? -30.369 0.240 14.095 1.00 58.16 100 ASP A CA 1
ATOM 790 C C . ASP A 1 100 ? -31.027 -1.129 13.910 1.00 58.16 100 ASP A C 1
ATOM 792 O O . ASP A 1 100 ? -32.177 -1.348 14.280 1.00 58.16 100 ASP A O 1
ATOM 796 N N . HIS A 1 101 ? -30.312 -2.039 13.245 1.00 58.28 101 HIS A N 1
ATOM 797 C CA . HIS A 1 101 ? -30.748 -3.421 13.042 1.00 58.28 101 HIS A CA 1
ATOM 798 C C . HIS A 1 101 ? -30.735 -4.219 14.364 1.00 58.28 101 HIS A C 1
ATOM 800 O O . HIS A 1 101 ? -31.007 -5.415 14.347 1.00 58.28 101 HIS A O 1
ATOM 806 N N . GLY A 1 102 ? -30.412 -3.574 15.495 1.00 56.84 102 GLY A N 1
ATOM 807 C CA . GLY A 1 102 ? -30.350 -4.168 16.826 1.00 56.84 102 GLY A CA 1
ATOM 808 C C . GLY A 1 102 ? -31.410 -3.663 17.807 1.00 56.84 102 GLY A C 1
ATOM 809 O O . GLY A 1 102 ? -31.492 -4.216 18.902 1.00 56.84 102 GLY A O 1
ATOM 810 N N . ARG A 1 103 ? -32.242 -2.665 17.467 1.00 56.25 103 ARG A N 1
ATOM 811 C CA . ARG A 1 103 ? -33.330 -2.245 18.363 1.00 56.25 103 ARG A CA 1
ATOM 812 C C . ARG A 1 103 ? -34.532 -3.181 18.204 1.00 56.25 103 ARG A C 1
ATOM 814 O O . ARG A 1 103 ? -35.098 -3.244 17.110 1.00 56.25 103 ARG A O 1
ATOM 821 N N . PRO A 1 104 ? -34.986 -3.866 19.273 1.00 59.44 104 PRO A N 1
ATOM 822 C CA . PRO A 1 104 ? -36.302 -4.486 19.259 1.00 59.44 104 PRO A CA 1
ATOM 823 C C . PRO A 1 104 ? -37.336 -3.410 18.913 1.00 59.44 104 PRO A C 1
ATOM 825 O O . PRO A 1 104 ? -37.224 -2.275 19.385 1.00 59.44 104 PRO A O 1
ATOM 828 N N . MET A 1 105 ? -38.336 -3.743 18.093 1.00 53.56 105 MET A N 1
ATOM 829 C CA . MET A 1 105 ? -39.487 -2.865 17.873 1.00 53.56 105 MET A CA 1
ATOM 830 C C . MET A 1 105 ? -40.249 -2.710 19.193 1.00 53.56 105 MET A C 1
ATOM 832 O O . MET A 1 105 ? -41.196 -3.441 19.469 1.00 53.56 105 MET A O 1
ATOM 836 N N . THR A 1 106 ? -39.840 -1.762 20.033 1.00 60.31 106 THR A N 1
ATOM 837 C CA . THR A 1 106 ? -40.638 -1.358 21.185 1.00 60.31 106 THR A CA 1
ATOM 838 C C . THR A 1 106 ? 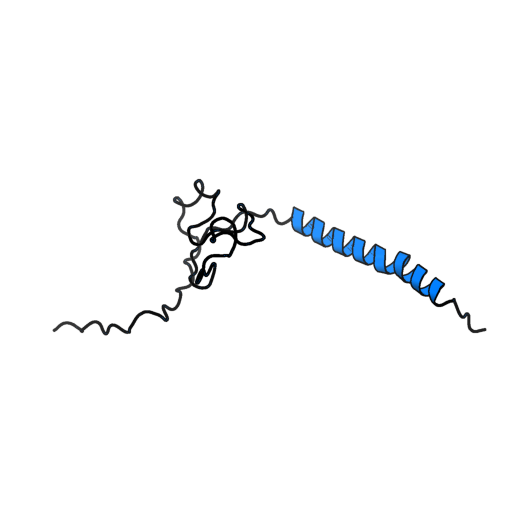-41.824 -0.573 20.647 1.00 60.31 106 THR A C 1
ATOM 840 O O . THR A 1 106 ? -41.710 0.604 20.299 1.00 60.31 106 THR A O 1
ATOM 843 N N . ILE A 1 107 ? -42.972 -1.243 20.544 1.00 57.28 107 ILE A N 1
ATOM 844 C CA . ILE A 1 107 ? -44.261 -0.601 20.301 1.00 57.28 107 ILE A CA 1
ATOM 845 C C . ILE A 1 107 ? -44.497 0.332 21.488 1.00 57.28 107 ILE A C 1
ATOM 847 O O . ILE A 1 107 ? -44.763 -0.118 22.601 1.00 57.28 107 ILE A O 1
ATOM 851 N N . LYS A 1 108 ? -44.347 1.641 21.274 1.00 53.59 108 LYS A N 1
ATOM 852 C CA . LYS A 1 108 ? -44.713 2.640 22.279 1.00 53.59 108 LYS A CA 1
ATOM 853 C C . LYS A 1 108 ? -46.232 2.526 22.479 1.00 53.59 108 LYS A C 1
ATOM 855 O O . LYS A 1 108 ? -46.951 2.727 21.495 1.00 53.59 108 LYS A O 1
ATOM 860 N N . PRO A 1 109 ? -46.744 2.186 23.677 1.00 52.12 109 PRO A N 1
ATOM 861 C CA . PRO A 1 109 ? -48.181 2.143 23.890 1.00 52.12 109 PRO A CA 1
ATOM 862 C C . PRO A 1 109 ? -48.734 3.543 23.629 1.00 52.12 109 PRO A C 1
ATOM 864 O O . PRO A 1 109 ? -48.255 4.536 24.184 1.00 52.12 109 PRO A O 1
ATOM 867 N N . ARG A 1 110 ? -49.688 3.628 22.700 1.00 53.38 110 ARG A N 1
ATOM 868 C CA . ARG A 1 110 ? -50.438 4.854 22.445 1.00 53.38 110 ARG A CA 1
ATOM 869 C C . ARG A 1 110 ? -51.273 5.093 23.703 1.00 53.38 110 ARG A C 1
ATOM 871 O O . ARG A 1 110 ? -52.043 4.219 24.085 1.00 53.38 110 ARG A O 1
ATOM 878 N N . GLY A 1 111 ? -51.000 6.205 24.381 1.00 58.69 111 GLY A N 1
ATOM 879 C CA . GLY A 1 111 ? -51.702 6.599 25.599 1.00 58.69 111 GLY A CA 1
ATOM 880 C C . GLY A 1 111 ? -53.215 6.678 25.390 1.00 58.69 111 GLY A C 1
ATOM 881 O O . GLY A 1 111 ? -53.665 6.845 24.256 1.00 58.69 111 GLY A O 1
ATOM 882 N N . SER A 1 112 ? -53.905 6.494 26.520 1.00 48.06 112 SER A N 1
ATOM 883 C CA . SER A 1 112 ? -55.354 6.419 26.752 1.00 48.06 112 SER A CA 1
ATOM 884 C C . SER A 1 112 ? -56.235 7.353 25.931 1.00 48.06 112 SER A C 1
ATOM 886 O O . SER A 1 112 ? -55.799 8.482 25.626 1.00 48.06 112 SER A O 1
#

Sequence (112 aa):
CAVTVSAARTWKILSFVVALPGVAICMLNAWLQMENHPHKPEEFVPYHHLRIRTKAFPWADGNHSLFHNPHTNPLPTGYEEASKVGITEPPANPPPRQRDHGRPMTIKPRGS

Secondary structure (DSSP, 8-state):
------HHHHHHHHIIIIIHHHHHHHHHHHHHHHHHS--PPPP----TTSS--SS--SSTTSSS-TT--TTT--BTTB-SS-TTSSSS---SSPPP----TTS----PPPP-

InterPro domains:
  IPR001349 Cytochrome c oxidase, subunit VIa [PF02046] (7-73)
  IPR001349 Cytochrome c oxidase, subunit VIa [PTHR11504] (8-74)
  IPR001349 Cytochrome c oxidase, subunit VIa [cd00925] (8-80)
  IPR036418 Cytochrome c oxidase, subunit VIa superfamily [G3DSA:4.10.95.10] (3-82)
  IPR036418 Cytochrome c oxidase, subunit VIa superfamily [SSF81411] (6-80)

Radius of gyration: 26.59 Å; chains: 1; bounding box: 72×35×73 Å

pLDDT: mean 79.52, std 17.48, range [35.78, 98.31]